Protein AF-A0A969ZRQ1-F1 (afdb_monomer)

Foldseek 3Di:
DQDQQDAQLVLCVLAVLLLVLQVVCCVLVVHRCCVVRNGPGNNVVCVVRVHDSVVSVVSSVVSSVD

Nearest PDB structures (foldseek):
  6u0j-assembly1_A  TM=5.426E-01  e=7.466E+00  Escherichia coli K-12
  7dns-assembly1_B  TM=3.882E-01  e=7.950E+00  synthetic construct
  2g2y-assembly1_A  TM=5.518E-01  e=9.600E+00  Escherichia coli K-12

pLDDT: mean 91.48, std 6.64, range [52.31, 96.31]

Radius of gyration: 10.4 Å; Cα contacts (8 Å, |Δi|>4): 68; chains: 1; bounding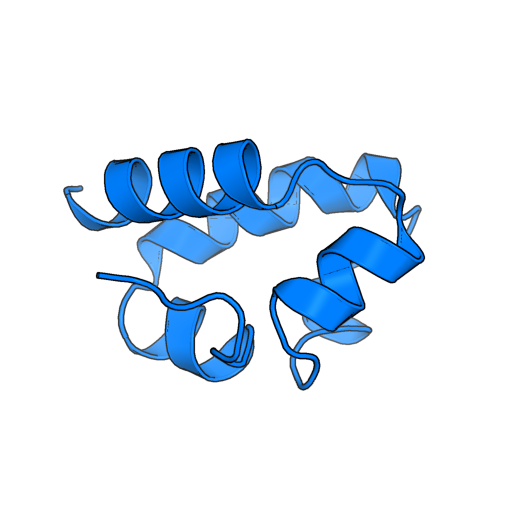 box: 23×22×25 Å

Secondary structure (DSSP, 8-state):
---TT-BHHHHHHH-GGGHHHHHTTHHHHTS-HHHHSTTSBHHHHHHHHT--HHHHHHHHHHHTT-

Solvent-accessible surface area (backbone atoms only — not comparable to full-atom values): 3802 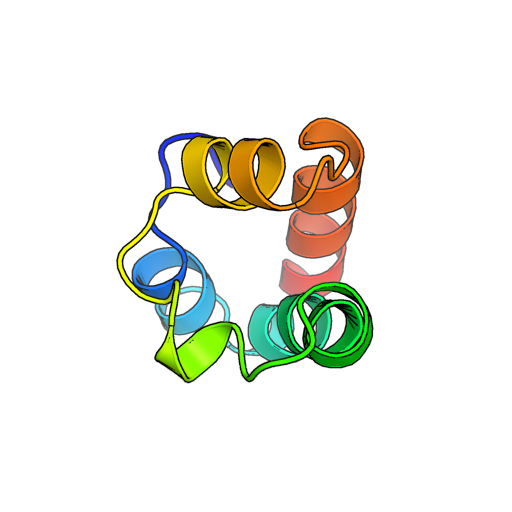Å² total; per-residue (Å²): 133,85,55,56,82,39,34,44,48,60,50,31,72,78,28,61,63,30,45,63,61,53,56,71,42,19,76,78,68,74,42,60,45,79,76,77,43,30,85,32,28,44,50,57,53,20,65,76,69,76,45,63,55,70,60,49,48,51,52,42,63,56,35,61,76,112

Structure (mmCIF, N/CA/C/O backbone):
data_AF-A0A969ZRQ1-F1
#
_entry.id   AF-A0A969ZRQ1-F1
#
loop_
_atom_site.group_PDB
_atom_site.id
_atom_site.type_symbol
_atom_site.label_atom_id
_atom_site.label_alt_id
_atom_site.label_comp_id
_atom_site.label_asym_id
_atom_site.label_entity_id
_atom_site.label_seq_id
_atom_site.pdbx_PDB_ins_code
_atom_site.Cartn_x
_atom_site.Cartn_y
_atom_site.Cartn_z
_atom_site.occupancy
_atom_site.B_iso_or_equiv
_atom_site.auth_seq_id
_atom_site.auth_comp_id
_atom_site.auth_asym_id
_atom_site.auth_atom_id
_atom_site.pdbx_PDB_model_num
ATOM 1 N N . MET A 1 1 ? -10.008 6.463 10.070 1.00 75.56 1 MET A N 1
ATOM 2 C CA . MET A 1 1 ? -10.027 6.027 8.665 1.00 75.56 1 MET A CA 1
ATOM 3 C C . MET A 1 1 ? -8.592 6.084 8.187 1.00 75.56 1 MET A C 1
ATOM 5 O O . MET A 1 1 ? -7.932 7.065 8.510 1.00 75.56 1 MET A O 1
ATOM 9 N N . ILE A 1 2 ? -8.078 5.023 7.574 1.00 87.50 2 ILE A N 1
ATOM 10 C CA . ILE A 1 2 ? -6.710 5.021 7.037 1.00 87.50 2 ILE A CA 1
ATOM 11 C C . ILE A 1 2 ? -6.729 5.808 5.720 1.00 87.50 2 ILE A C 1
ATOM 13 O O . ILE A 1 2 ? -7.597 5.552 4.889 1.00 87.50 2 ILE A O 1
ATOM 17 N N . SER A 1 3 ? -5.849 6.806 5.588 1.00 91.19 3 SER A N 1
ATOM 18 C CA . SER A 1 3 ? -5.705 7.617 4.368 1.00 91.19 3 SER A CA 1
ATOM 19 C C . SER A 1 3 ? -4.661 6.998 3.445 1.00 91.19 3 SER A C 1
ATOM 21 O O . SER A 1 3 ? -3.749 6.333 3.926 1.00 91.19 3 SER A O 1
ATOM 23 N N . LYS A 1 4 ? -4.752 7.270 2.143 1.00 93.50 4 LYS A N 1
ATOM 24 C CA . LYS A 1 4 ? -3.756 6.840 1.153 1.00 93.50 4 LYS A CA 1
ATOM 25 C C . LYS A 1 4 ? -2.364 7.453 1.365 1.00 93.50 4 LYS A C 1
ATOM 27 O O . LYS A 1 4 ? -1.364 6.806 1.083 1.00 93.50 4 LYS A O 1
ATOM 32 N N . ASP A 1 5 ? -2.314 8.651 1.946 1.00 95.12 5 ASP A N 1
ATOM 33 C CA . ASP A 1 5 ? -1.063 9.352 2.269 1.00 95.12 5 ASP A CA 1
ATOM 34 C C . ASP A 1 5 ? -0.449 8.859 3.593 1.00 95.12 5 ASP A C 1
ATOM 36 O O . ASP A 1 5 ? 0.562 9.387 4.052 1.00 95.12 5 ASP A O 1
ATOM 40 N N . ALA A 1 6 ? -1.083 7.888 4.263 1.00 94.75 6 ALA A N 1
ATOM 41 C CA . ALA A 1 6 ? -0.542 7.317 5.487 1.00 94.75 6 ALA A CA 1
ATOM 42 C C . ALA A 1 6 ? 0.690 6.464 5.172 1.00 94.75 6 ALA A C 1
ATOM 44 O O . ALA A 1 6 ? 0.678 5.663 4.238 1.00 94.75 6 ALA A O 1
ATOM 45 N N . VAL A 1 7 ? 1.726 6.605 5.995 1.00 96.06 7 VAL A N 1
ATOM 46 C CA . VAL A 1 7 ? 2.931 5.774 5.924 1.00 96.06 7 VAL A CA 1
ATOM 47 C C . VAL A 1 7 ? 2.644 4.399 6.522 1.00 96.06 7 VAL A C 1
ATOM 49 O O . VAL A 1 7 ? 1.993 4.301 7.567 1.00 96.06 7 VAL A O 1
ATOM 52 N N . ILE A 1 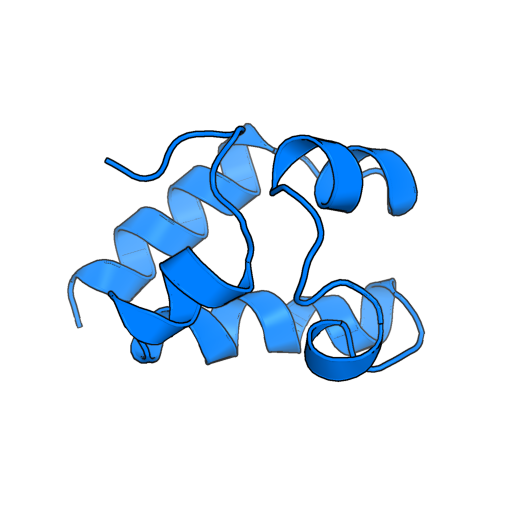8 ? 3.151 3.338 5.889 1.00 94.81 8 ILE A N 1
ATOM 53 C CA . ILE A 1 8 ? 2.953 1.948 6.335 1.00 94.81 8 ILE A CA 1
ATOM 54 C C . ILE A 1 8 ? 3.342 1.772 7.811 1.00 94.81 8 ILE A C 1
ATOM 56 O O . ILE A 1 8 ? 2.567 1.203 8.582 1.00 94.81 8 ILE A O 1
ATOM 60 N N . LEU A 1 9 ? 4.484 2.328 8.228 1.00 95.44 9 LEU A N 1
ATOM 61 C CA . LEU A 1 9 ? 4.928 2.329 9.623 1.00 95.44 9 LEU A CA 1
ATOM 62 C C . LEU A 1 9 ? 3.867 2.881 10.579 1.00 95.44 9 LEU A C 1
ATOM 64 O O . LEU A 1 9 ? 3.552 2.236 11.574 1.00 95.44 9 LEU A O 1
ATOM 68 N N . GLU A 1 10 ? 3.289 4.046 10.275 1.00 94.69 10 GLU A N 1
ATOM 69 C CA . GLU A 1 10 ? 2.278 4.656 11.142 1.00 94.69 10 GLU A CA 1
ATOM 70 C C . GLU A 1 10 ? 1.013 3.802 11.238 1.00 94.69 10 GLU A C 1
ATOM 72 O O . GLU A 1 10 ? 0.358 3.763 12.282 1.00 94.69 10 GLU A O 1
ATOM 77 N N . VAL A 1 11 ? 0.633 3.153 10.134 1.00 94.31 11 VAL A N 1
ATOM 78 C CA . VAL A 1 11 ? -0.542 2.282 10.088 1.00 94.31 11 VAL A CA 1
ATOM 79 C C . VAL A 1 11 ? -0.333 1.076 10.999 1.00 94.31 11 VAL A C 1
ATOM 81 O O . VAL A 1 11 ? -1.199 0.804 11.832 1.00 94.31 11 VAL A O 1
ATOM 84 N N . VAL A 1 12 ? 0.817 0.406 10.894 1.00 93.75 12 VAL A N 1
ATOM 85 C CA . VAL A 1 12 ? 1.155 -0.765 11.717 1.00 93.75 12 VAL A CA 1
ATOM 86 C C . VAL A 1 12 ? 1.375 -0.377 13.181 1.00 93.75 12 VAL A C 1
ATOM 88 O O . VAL A 1 12 ? 0.897 -1.073 14.070 1.00 93.75 12 VAL A O 1
ATOM 91 N N . GLU A 1 13 ? 2.004 0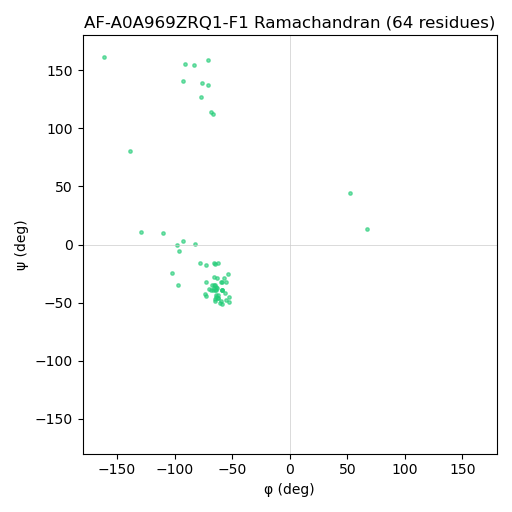.766 13.463 1.00 93.69 13 GLU A N 1
ATOM 92 C CA . GLU A 1 13 ? 2.192 1.267 14.831 1.00 93.69 13 GLU A CA 1
ATOM 93 C C . GLU A 1 13 ? 0.849 1.549 15.524 1.00 93.69 13 GLU A C 1
ATOM 95 O O . GLU A 1 13 ? 0.624 1.136 16.663 1.00 93.69 13 GLU A O 1
ATOM 100 N N . LYS A 1 14 ? -0.079 2.222 14.829 1.00 92.94 14 LYS A N 1
ATOM 101 C CA . LYS A 1 14 ? -1.418 2.524 15.364 1.00 92.94 14 LYS A CA 1
ATOM 102 C C . LYS A 1 14 ? -2.300 1.277 15.431 1.00 92.94 14 LYS A C 1
ATOM 104 O O . LYS A 1 14 ? -3.177 1.192 16.295 1.00 92.94 14 LYS A O 1
ATOM 109 N N . HIS A 1 15 ? -2.115 0.343 14.500 1.00 93.31 15 HIS A N 1
ATOM 110 C CA . HIS A 1 15 ? -2.937 -0.851 14.323 1.00 93.31 15 HIS A CA 1
ATOM 111 C C . HIS A 1 15 ? -2.065 -2.080 14.013 1.00 93.31 15 HIS A C 1
ATOM 113 O O . HIS A 1 15 ? -2.006 -2.499 12.857 1.00 93.31 15 HIS A O 1
ATOM 119 N N . PRO A 1 16 ? -1.442 -2.719 15.022 1.00 92.00 16 PRO A N 1
ATOM 120 C CA . PRO A 1 16 ? -0.532 -3.850 14.800 1.00 92.00 16 PRO A CA 1
ATOM 121 C C . PRO A 1 16 ? -1.165 -5.031 14.049 1.00 92.00 16 PRO A C 1
ATOM 123 O O . PRO A 1 16 ? -0.498 -5.706 13.275 1.00 92.00 16 PRO A O 1
ATOM 126 N N . SER A 1 17 ? -2.480 -5.235 14.185 1.00 92.94 17 SER A N 1
ATOM 127 C CA . SER A 1 17 ? -3.242 -6.252 13.440 1.00 92.94 17 SER A CA 1
ATOM 128 C C . SER A 1 17 ? -3.244 -6.051 11.918 1.00 92.94 17 SER A C 1
ATOM 130 O O . SER A 1 17 ? -3.589 -6.966 11.173 1.00 92.94 17 SER A O 1
ATOM 132 N N . THR A 1 18 ? -2.870 -4.864 11.434 1.00 94.19 18 THR A N 1
ATOM 133 C CA . THR A 1 18 ? -2.739 -4.586 10.000 1.00 94.19 18 THR A CA 1
ATOM 134 C C . THR A 1 18 ? -1.451 -5.139 9.396 1.00 94.19 18 THR A C 1
ATOM 136 O O . THR A 1 18 ? -1.397 -5.296 8.179 1.00 94.19 18 THR A O 1
ATOM 139 N N . GLU A 1 19 ? -0.451 -5.502 10.207 1.00 93.38 19 GLU A N 1
ATOM 140 C 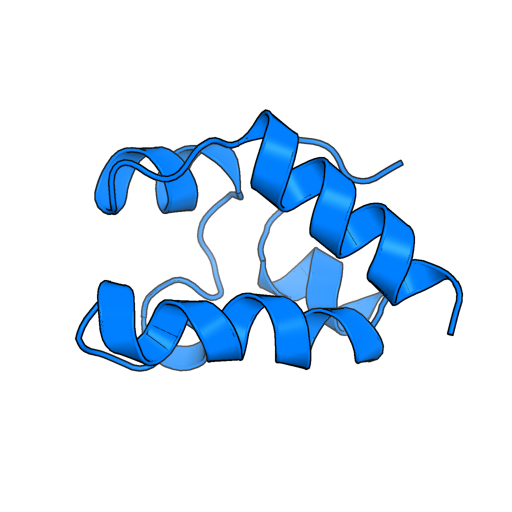CA . GLU A 1 19 ? 0.802 -6.102 9.729 1.00 93.38 19 GLU A CA 1
ATOM 141 C C . GLU A 1 19 ? 0.546 -7.368 8.897 1.00 93.38 19 GLU A C 1
ATOM 143 O O . GLU A 1 19 ? 1.113 -7.532 7.817 1.00 93.38 19 GLU A O 1
ATOM 148 N N . ASP A 1 20 ? -0.389 -8.214 9.340 1.00 92.81 20 ASP A N 1
ATOM 149 C CA . ASP A 1 20 ? -0.793 -9.429 8.625 1.00 92.81 20 ASP A CA 1
ATOM 150 C C . ASP A 1 20 ? -1.337 -9.126 7.222 1.00 92.81 20 ASP A C 1
ATOM 152 O O . ASP A 1 20 ? -1.159 -9.916 6.295 1.00 92.81 20 ASP A O 1
ATOM 156 N N . VAL A 1 21 ? -1.993 -7.973 7.036 1.00 93.88 21 VAL A N 1
ATOM 157 C CA . VAL A 1 21 ? -2.480 -7.550 5.717 1.00 93.88 21 VAL A CA 1
ATOM 158 C C . VA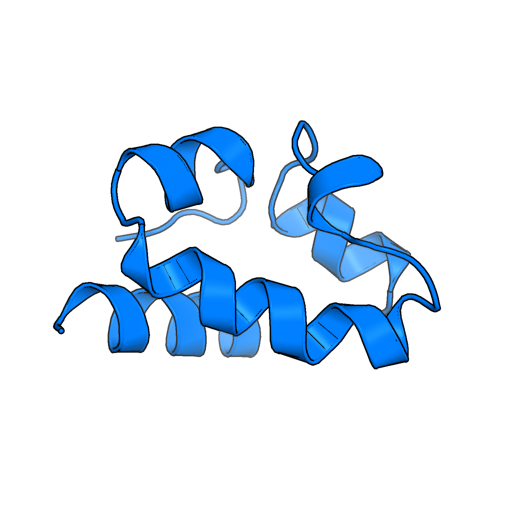L A 1 21 ? -1.300 -7.312 4.790 1.00 93.88 21 VAL A C 1
ATOM 160 O O . VAL A 1 21 ? -1.319 -7.839 3.685 1.00 93.88 21 VAL A O 1
ATOM 163 N N . PHE A 1 22 ? -0.270 -6.590 5.239 1.00 92.75 22 PHE A N 1
ATOM 164 C CA . PHE A 1 22 ? 0.918 -6.322 4.429 1.00 92.75 22 PHE A CA 1
ATOM 165 C C . PHE A 1 22 ? 1.727 -7.587 4.142 1.00 92.75 22 PHE A C 1
ATOM 167 O O . PHE A 1 22 ? 2.160 -7.773 3.010 1.00 92.75 22 PHE A O 1
ATOM 174 N N . ARG A 1 23 ? 1.857 -8.496 5.115 1.00 90.75 23 ARG A N 1
ATOM 175 C CA . ARG A 1 23 ? 2.557 -9.780 4.930 1.00 90.75 23 ARG A CA 1
ATOM 176 C C . ARG A 1 23 ? 1.952 -10.640 3.819 1.00 90.75 23 ARG A C 1
ATOM 178 O O . ARG A 1 23 ? 2.685 -11.321 3.115 1.00 90.75 23 ARG A O 1
ATOM 185 N N . ASN A 1 24 ? 0.637 -10.565 3.591 1.00 91.56 24 ASN A N 1
ATOM 186 C CA . ASN A 1 24 ? -0.003 -11.262 2.464 1.00 91.56 24 ASN A CA 1
ATOM 187 C C . ASN A 1 24 ? 0.446 -10.745 1.085 1.00 91.56 24 ASN A C 1
ATOM 189 O O . ASN A 1 24 ? 0.221 -11.418 0.082 1.00 91.56 24 ASN A O 1
ATOM 193 N N . TYR A 1 25 ? 1.056 -9.561 1.020 1.00 91.12 25 TYR A N 1
ATOM 194 C CA . TYR A 1 25 ? 1.611 -9.006 -0.210 1.00 91.12 25 TYR A CA 1
ATOM 195 C C . TYR A 1 25 ? 3.119 -9.270 -0.349 1.00 91.12 25 TYR A C 1
ATOM 197 O O . TYR A 1 25 ? 3.659 -8.976 -1.412 1.00 91.12 25 TYR A 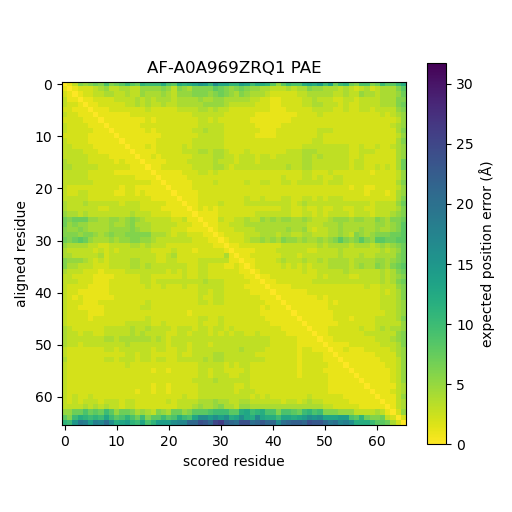O 1
ATOM 205 N N . ASP A 1 26 ? 3.803 -9.846 0.652 1.00 91.19 26 ASP A N 1
ATOM 206 C CA . ASP A 1 26 ? 5.249 -10.131 0.573 1.00 91.19 26 ASP A CA 1
ATOM 207 C C . ASP A 1 26 ? 5.568 -11.064 -0.609 1.00 91.19 26 ASP A C 1
ATOM 209 O O . ASP A 1 26 ? 6.538 -10.844 -1.339 1.00 91.19 26 ASP A O 1
ATOM 213 N N . ASP A 1 27 ? 4.701 -12.054 -0.854 1.00 87.94 27 ASP A N 1
ATOM 214 C CA . ASP A 1 27 ? 4.806 -12.978 -1.991 1.00 87.94 27 ASP A CA 1
ATOM 215 C C . ASP A 1 27 ? 4.615 -12.264 -3.340 1.00 87.94 27 ASP A C 1
ATOM 217 O O . ASP A 1 27 ? 5.270 -12.605 -4.324 1.00 87.94 27 ASP A O 1
ATOM 221 N N . ILE A 1 28 ? 3.748 -11.245 -3.386 1.00 86.50 28 ILE A N 1
ATOM 222 C CA . ILE A 1 28 ? 3.485 -10.437 -4.589 1.00 86.50 28 ILE A CA 1
ATOM 223 C C . ILE A 1 28 ? 4.661 -9.491 -4.857 1.00 86.50 28 ILE A C 1
ATOM 225 O O . ILE A 1 28 ? 5.111 -9.358 -5.992 1.00 86.50 28 ILE A O 1
ATOM 229 N N . ALA A 1 29 ? 5.190 -8.862 -3.807 1.00 87.38 29 ALA A N 1
ATOM 230 C CA . ALA A 1 29 ? 6.339 -7.967 -3.888 1.00 87.38 29 ALA A CA 1
ATOM 231 C C . ALA A 1 29 ? 7.664 -8.714 -4.131 1.00 87.38 29 ALA A C 1
ATOM 233 O O . ALA A 1 29 ? 8.661 -8.092 -4.509 1.00 87.38 29 ALA A O 1
ATOM 234 N N . GLY A 1 30 ? 7.698 -10.031 -3.886 1.00 89.62 30 GLY A N 1
ATOM 235 C CA . GLY A 1 30 ? 8.896 -10.871 -3.968 1.00 89.62 30 GLY A CA 1
ATOM 236 C C . GLY A 1 30 ? 9.950 -10.548 -2.903 1.00 89.62 30 GLY A C 1
ATOM 237 O O . GLY A 1 30 ? 11.107 -10.953 -3.027 1.00 89.62 30 GLY A O 1
ATOM 238 N N . LYS A 1 31 ? 9.579 -9.772 -1.881 1.00 90.75 31 LYS A N 1
ATOM 239 C CA . LYS A 1 31 ? 10.437 -9.309 -0.786 1.00 90.75 31 LYS A CA 1
ATOM 240 C C . LYS A 1 31 ? 9.570 -8.854 0.383 1.00 90.75 31 LYS A C 1
ATOM 242 O O . LYS A 1 31 ? 8.404 -8.522 0.205 1.00 90.75 31 LYS A O 1
ATOM 247 N N . CYS A 1 32 ? 10.171 -8.772 1.565 1.00 91.75 32 CYS A N 1
ATOM 248 C CA . CYS A 1 32 ? 9.475 -8.298 2.756 1.00 91.75 32 CYS A CA 1
ATOM 249 C C . CYS A 1 32 ? 9.106 -6.812 2.621 1.00 91.75 32 CYS A C 1
ATOM 251 O O . CYS A 1 32 ? 9.980 -5.937 2.652 1.00 91.75 32 CYS A O 1
ATOM 253 N N . ILE A 1 33 ? 7.813 -6.514 2.521 1.00 92.38 33 ILE A N 1
ATOM 254 C CA . ILE A 1 33 ? 7.280 -5.153 2.397 1.00 92.38 33 ILE A CA 1
ATOM 255 C C . ILE A 1 33 ? 7.613 -4.344 3.646 1.00 92.38 33 ILE A C 1
ATOM 257 O O . ILE A 1 33 ? 8.014 -3.187 3.546 1.00 92.38 33 ILE A O 1
ATOM 261 N N . MET A 1 34 ? 7.564 -4.973 4.822 1.00 91.44 34 MET A N 1
ATOM 262 C CA . MET A 1 34 ? 7.947 -4.333 6.086 1.00 91.44 34 MET A CA 1
ATOM 263 C C . MET A 1 34 ? 9.437 -3.981 6.164 1.00 91.44 34 MET A C 1
ATOM 265 O O . MET A 1 34 ? 9.831 -3.203 7.024 1.00 91.44 34 MET A O 1
ATOM 269 N N . CYS A 1 35 ? 10.289 -4.531 5.298 1.00 91.56 35 CYS A N 1
ATOM 270 C CA . CYS A 1 35 ? 11.701 -4.148 5.239 1.00 91.56 35 CYS A CA 1
ATOM 271 C C . CYS A 1 35 ? 11.972 -3.109 4.149 1.00 91.56 35 CYS A C 1
ATOM 273 O O . CYS A 1 35 ? 12.846 -2.263 4.319 1.00 91.56 35 CYS A O 1
ATOM 275 N N . HIS A 1 36 ? 11.254 -3.187 3.028 1.00 92.81 36 HIS A N 1
ATOM 276 C CA . HIS A 1 36 ? 11.561 -2.402 1.832 1.00 92.81 36 HIS A CA 1
ATOM 277 C C . HIS A 1 36 ? 10.667 -1.181 1.618 1.00 92.81 36 HIS A C 1
ATOM 279 O O . HIS A 1 36 ? 11.106 -0.253 0.952 1.00 92.81 36 HIS A O 1
ATOM 285 N N . ASN A 1 37 ? 9.451 -1.185 2.160 1.00 94.38 37 ASN A N 1
ATOM 286 C CA . ASN A 1 37 ? 8.427 -0.169 1.910 1.00 94.38 37 ASN A CA 1
ATOM 287 C C . ASN A 1 37 ? 7.836 0.395 3.214 1.00 94.38 37 ASN A C 1
ATOM 289 O O . ASN A 1 37 ? 6.847 1.112 3.192 1.00 94.38 37 ASN A O 1
ATOM 293 N N . LEU A 1 38 ? 8.431 0.087 4.372 1.00 94.56 38 LEU A N 1
ATOM 294 C CA . LEU A 1 38 ? 7.920 0.498 5.687 1.00 94.56 38 LEU A CA 1
ATOM 295 C C . LEU A 1 38 ? 7.712 2.014 5.817 1.00 94.56 38 LEU A C 1
ATOM 297 O O . LEU A 1 38 ? 6.813 2.458 6.528 1.00 94.56 38 LEU A O 1
ATOM 301 N N . PHE A 1 39 ? 8.552 2.793 5.138 1.00 95.56 39 PHE A N 1
ATOM 302 C CA . PHE A 1 39 ? 8.535 4.254 5.165 1.00 95.56 39 PHE A CA 1
ATOM 303 C C . PHE A 1 39 ? 7.790 4.877 3.979 1.00 95.56 39 PHE A C 1
ATOM 305 O O . PHE A 1 39 ? 7.688 6.099 3.924 1.00 95.56 39 PHE A O 1
ATOM 312 N N . ASP A 1 40 ? 7.258 4.057 3.074 1.00 95.31 40 ASP A N 1
ATOM 313 C CA . ASP A 1 40 ? 6.479 4.533 1.936 1.00 95.31 40 ASP A CA 1
ATOM 314 C C . ASP A 1 40 ? 5.029 4.786 2.357 1.00 95.31 40 ASP A C 1
ATOM 316 O O . ASP A 1 40 ? 4.495 4.179 3.299 1.00 95.31 40 ASP A O 1
ATOM 320 N N . THR A 1 41 ? 4.371 5.683 1.630 1.00 96.31 41 THR A N 1
ATOM 321 C CA . THR A 1 41 ? 2.922 5.868 1.735 1.00 96.31 41 THR A CA 1
ATOM 322 C C . THR A 1 41 ? 2.170 4.683 1.129 1.00 96.31 41 THR A C 1
ATOM 324 O O . THR A 1 41 ? 2.698 3.955 0.283 1.00 96.31 41 THR A O 1
ATOM 327 N N . LEU A 1 42 ? 0.908 4.484 1.527 1.00 95.00 42 LEU A N 1
ATOM 328 C CA . LEU A 1 42 ? 0.067 3.455 0.907 1.00 95.00 42 LEU A CA 1
ATOM 329 C C . LEU A 1 42 ? -0.086 3.685 -0.599 1.00 95.00 42 LEU A C 1
ATOM 331 O O . LEU A 1 42 ? -0.031 2.717 -1.347 1.00 95.00 42 LEU A O 1
ATOM 335 N N . GLU A 1 43 ? -0.229 4.939 -1.040 1.00 95.69 43 GLU A N 1
ATOM 336 C CA . GLU A 1 43 ? -0.312 5.286 -2.464 1.00 95.69 43 GLU A CA 1
ATOM 337 C C . GLU A 1 43 ? 0.960 4.878 -3.224 1.00 95.69 43 GLU A C 1
ATOM 339 O O . GLU A 1 43 ? 0.873 4.160 -4.221 1.00 95.69 43 GLU A O 1
ATOM 344 N N . GLU A 1 44 ? 2.147 5.250 -2.735 1.00 95.81 44 GLU A N 1
ATOM 345 C CA . GLU A 1 44 ? 3.423 4.852 -3.348 1.00 95.81 44 GLU A CA 1
ATOM 346 C C . GLU A 1 44 ? 3.580 3.333 -3.391 1.00 95.81 44 GLU A C 1
ATOM 348 O O . GLU A 1 44 ? 3.857 2.772 -4.451 1.00 95.81 44 GLU A O 1
ATOM 353 N N . PHE A 1 45 ? 3.336 2.660 -2.265 1.00 94.38 45 PHE A N 1
ATOM 354 C CA . PHE A 1 45 ? 3.385 1.205 -2.170 1.00 94.38 45 PHE A CA 1
ATOM 355 C C . PHE A 1 45 ? 2.468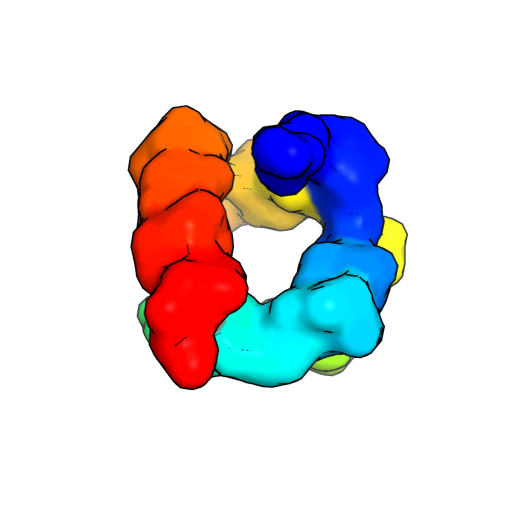 0.540 -3.205 1.00 94.38 45 PHE A C 1
ATOM 357 O O . PHE A 1 45 ? 2.900 -0.351 -3.937 1.00 94.38 45 PHE A O 1
ATOM 364 N N . THR A 1 46 ? 1.221 0.997 -3.313 1.00 94.31 46 THR A N 1
ATOM 365 C CA . THR A 1 46 ? 0.256 0.429 -4.260 1.00 94.31 46 THR A CA 1
ATOM 366 C C . THR A 1 46 ? 0.647 0.667 -5.713 1.00 94.31 46 THR A C 1
ATOM 368 O O . THR A 1 46 ? 0.541 -0.249 -6.524 1.00 94.31 46 THR A O 1
ATOM 371 N N . ASN A 1 47 ? 1.205 1.838 -6.026 1.00 94.69 47 ASN A N 1
ATOM 372 C CA . ASN A 1 47 ? 1.688 2.162 -7.366 1.00 94.69 47 ASN A CA 1
ATOM 373 C C . ASN A 1 47 ? 2.913 1.325 -7.770 1.00 94.69 47 ASN A C 1
ATOM 375 O O . ASN A 1 47 ? 3.048 0.969 -8.938 1.00 94.69 47 ASN A O 1
ATOM 379 N N . ILE A 1 48 ? 3.809 0.999 -6.828 1.00 92.88 48 ILE A N 1
ATOM 380 C CA . ILE A 1 48 ? 5.019 0.202 -7.103 1.00 92.88 48 ILE A CA 1
ATOM 381 C C . ILE A 1 48 ? 4.667 -1.229 -7.533 1.00 92.88 48 ILE A C 1
ATOM 383 O O . ILE A 1 48 ? 5.336 -1.782 -8.407 1.00 92.88 48 ILE A O 1
ATOM 387 N N . TYR A 1 49 ? 3.647 -1.829 -6.917 1.00 91.25 49 TYR A N 1
ATOM 388 C CA . TYR A 1 49 ? 3.288 -3.239 -7.121 1.00 91.25 49 TYR A CA 1
ATOM 389 C C . TYR A 1 49 ? 1.978 -3.446 -7.889 1.00 91.25 49 TYR A C 1
ATOM 391 O O . TYR A 1 49 ? 1.496 -4.574 -7.941 1.00 91.25 49 TYR A O 1
ATOM 399 N N . ASP A 1 50 ? 1.413 -2.383 -8.469 1.00 92.50 50 ASP A N 1
ATOM 400 C CA . ASP A 1 50 ? 0.127 -2.407 -9.185 1.00 92.50 50 ASP A CA 1
ATOM 401 C C . ASP A 1 50 ? -1.006 -3.02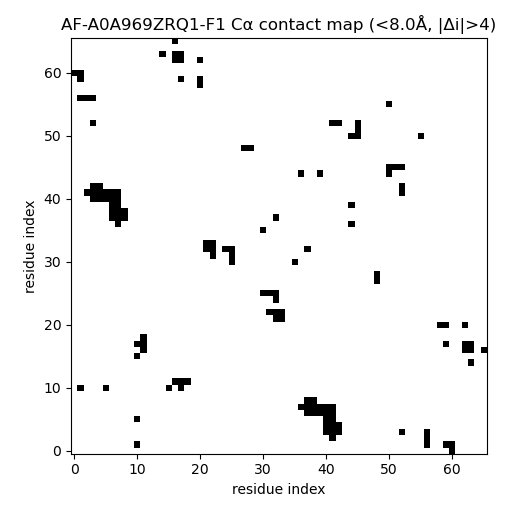6 -8.337 1.00 92.50 50 ASP A C 1
ATOM 403 O O . ASP A 1 50 ? -1.776 -3.883 -8.771 1.00 92.50 50 ASP A O 1
ATOM 407 N N . ILE A 1 51 ? -1.058 -2.628 -7.062 1.00 92.25 51 ILE A N 1
ATOM 408 C CA . ILE A 1 51 ? -2.072 -3.067 -6.098 1.00 92.25 51 ILE A CA 1
ATOM 409 C C . ILE A 1 51 ? -3.225 -2.064 -6.108 1.00 92.25 51 ILE A C 1
ATOM 411 O O . ILE A 1 51 ? -3.016 -0.855 -6.125 1.00 92.25 51 ILE A O 1
ATOM 415 N N . ASP A 1 52 ? -4.457 -2.559 -6.014 1.00 94.38 52 ASP A N 1
ATOM 416 C CA . ASP A 1 52 ? -5.625 -1.703 -5.817 1.00 94.38 52 ASP A CA 1
ATOM 417 C C . ASP A 1 52 ? -5.596 -1.057 -4.415 1.00 94.38 52 ASP A C 1
ATOM 419 O O . ASP A 1 52 ? -5.692 -1.729 -3.379 1.00 94.38 52 ASP A O 1
ATOM 423 N N . LEU A 1 53 ? -5.440 0.268 -4.393 1.00 93.75 53 LEU A N 1
ATOM 424 C CA . LEU A 1 53 ? -5.373 1.077 -3.179 1.00 93.75 53 LEU A CA 1
ATOM 425 C C . LEU A 1 53 ? -6.675 1.045 -2.367 1.00 93.75 53 LEU A C 1
ATOM 427 O O . LEU A 1 53 ? -6.622 0.979 -1.135 1.00 93.75 53 LEU A O 1
ATOM 431 N N . ASP A 1 54 ? -7.833 1.062 -3.025 1.00 93.56 54 ASP A N 1
ATOM 432 C CA . ASP A 1 54 ? -9.133 1.051 -2.352 1.00 93.56 54 ASP A CA 1
ATOM 433 C C . ASP A 1 54 ? -9.396 -0.313 -1.694 1.00 93.56 54 ASP A C 1
ATOM 435 O O . ASP A 1 54 ? -9.894 -0.387 -0.560 1.00 93.56 54 ASP A O 1
ATOM 439 N N . ASP A 1 55 ? -8.999 -1.405 -2.356 1.00 93.75 55 ASP A N 1
ATOM 440 C CA . ASP A 1 55 ? -9.038 -2.754 -1.785 1.00 93.75 55 ASP A CA 1
ATOM 441 C C . ASP A 1 55 ? -8.088 -2.886 -0.584 1.00 93.75 55 ASP A C 1
ATOM 443 O O . ASP A 1 55 ? -8.494 -3.374 0.479 1.00 93.75 55 ASP A O 1
ATOM 447 N N . LEU A 1 56 ? -6.851 -2.386 -0.697 1.00 93.88 56 LEU A N 1
ATOM 448 C CA . LEU A 1 56 ? -5.891 -2.383 0.410 1.00 93.88 56 LEU A CA 1
ATOM 449 C C . LEU A 1 56 ? -6.441 -1.616 1.620 1.00 93.88 56 LEU A C 1
ATOM 451 O O . LEU A 1 56 ? -6.493 -2.159 2.727 1.00 93.88 56 LEU A O 1
ATOM 455 N N . ILE A 1 57 ? -6.915 -0.383 1.424 1.00 93.56 57 ILE A N 1
ATOM 456 C CA . ILE A 1 57 ? -7.509 0.434 2.491 1.00 93.56 57 ILE A CA 1
ATOM 457 C C . ILE A 1 57 ? -8.712 -0.283 3.115 1.00 93.56 57 ILE A C 1
ATOM 459 O O . ILE A 1 57 ? -8.885 -0.268 4.339 1.00 93.56 57 ILE A O 1
ATOM 463 N N . THR A 1 58 ? -9.536 -0.956 2.312 1.00 93.38 58 THR A N 1
ATOM 464 C CA . THR A 1 58 ? -10.665 -1.752 2.810 1.00 93.38 58 THR A CA 1
ATOM 465 C C . THR A 1 58 ? -10.193 -2.903 3.701 1.00 93.38 58 THR A C 1
ATOM 467 O O . THR A 1 58 ? -10.729 -3.085 4.800 1.00 93.38 58 THR A O 1
ATOM 470 N N . LYS A 1 59 ? -9.168 -3.657 3.286 1.00 93.00 59 LYS A N 1
ATOM 471 C CA . LYS A 1 59 ? -8.574 -4.745 4.083 1.00 93.00 59 LYS A CA 1
ATOM 472 C C . LYS A 1 59 ? -7.973 -4.232 5.391 1.00 93.00 59 LYS A C 1
ATOM 474 O O . LYS A 1 59 ? -8.241 -4.808 6.446 1.00 93.00 59 LYS A O 1
ATOM 479 N N . LEU A 1 60 ? -7.248 -3.115 5.353 1.00 93.12 60 LEU A N 1
ATOM 480 C CA . LEU A 1 60 ? -6.652 -2.497 6.539 1.00 93.12 60 LEU A CA 1
ATOM 481 C C . LEU A 1 60 ? -7.722 -2.010 7.531 1.00 93.12 60 LEU A C 1
ATOM 483 O O . LEU A 1 60 ? -7.629 -2.271 8.731 1.00 93.12 60 LEU A O 1
ATOM 487 N N . ASN A 1 61 ? -8.790 -1.363 7.049 1.00 91.88 61 ASN A N 1
ATOM 488 C CA . ASN A 1 61 ? -9.899 -0.931 7.909 1.00 91.88 61 ASN A CA 1
ATOM 489 C C . ASN A 1 61 ? -10.674 -2.113 8.521 1.00 91.88 61 ASN A C 1
ATOM 491 O O . ASN A 1 61 ? -11.230 -1.968 9.612 1.00 91.88 61 ASN A O 1
ATOM 495 N N . ARG A 1 62 ? -10.713 -3.276 7.854 1.00 91.44 62 ARG A N 1
ATOM 496 C CA . ARG A 1 62 ? -11.270 -4.517 8.422 1.00 91.44 62 ARG A CA 1
ATOM 497 C C . ARG A 1 62 ? -10.356 -5.107 9.496 1.00 91.44 62 ARG A C 1
ATOM 499 O O . ARG A 1 62 ? -10.847 -5.477 10.558 1.00 91.44 62 ARG A O 1
ATOM 506 N N . ALA A 1 63 ? -9.046 -5.155 9.250 1.00 89.88 63 ALA A N 1
ATOM 507 C CA . ALA A 1 63 ? -8.065 -5.682 10.201 1.00 89.88 63 ALA A CA 1
ATOM 508 C C . ALA A 1 63 ? -7.975 -4.844 11.489 1.00 89.88 63 ALA A C 1
ATOM 510 O O . ALA A 1 63 ? -7.861 -5.402 12.576 1.00 89.88 63 ALA A O 1
ATOM 511 N N . LYS A 1 64 ? -8.147 -3.518 11.385 1.00 83.75 64 LYS A N 1
ATOM 512 C CA . LYS A 1 64 ? -8.198 -2.586 12.525 1.00 83.75 64 LYS A CA 1
ATOM 513 C C . LYS A 1 64 ? -9.226 -2.955 13.612 1.00 83.75 64 LYS A C 1
ATOM 515 O O . LYS A 1 64 ? -9.085 -2.497 14.740 1.00 83.75 64 LYS A O 1
ATOM 520 N N . GLN A 1 65 ? -10.286 -3.696 13.278 1.00 65.81 65 GLN A N 1
ATOM 521 C CA . GLN A 1 65 ? -11.394 -3.994 14.200 1.00 65.81 65 GLN A CA 1
ATOM 522 C C . GLN A 1 65 ? -11.241 -5.309 14.981 1.00 65.81 65 GLN A C 1
ATOM 524 O O . GLN A 1 65 ? -12.159 -5.678 15.714 1.00 65.81 65 GLN A O 1
ATOM 529 N N . LYS A 1 66 ? -10.121 -6.018 14.817 1.00 52.31 66 LYS A N 1
ATOM 530 C CA . LYS A 1 66 ? -9.742 -7.146 15.677 1.00 52.31 66 LYS A CA 1
ATOM 531 C C . LYS A 1 66 ? -8.884 -6.669 16.836 1.00 52.31 66 LYS A C 1
ATOM 533 O O . LYS A 1 66 ? -9.109 -7.199 17.943 1.00 52.31 66 LYS A O 1
#

Sequence (66 aa):
MISKDAVILEVVEKHPSTEDVFRNYDDIAGKCIMCHNLFDTLEEFTNIYDIDLDDLITKLNRAKQK

Mean predicted aligned error: 3.01 Å